Protein AF-A0A7S0M331-F1 (afdb_monomer_lite)

Structure (mmCIF, N/CA/C/O backbone):
data_AF-A0A7S0M331-F1
#
_entry.id   AF-A0A7S0M331-F1
#
loop_
_atom_site.group_PDB
_atom_site.id
_atom_site.type_symbol
_atom_site.label_atom_id
_atom_site.label_alt_id
_atom_site.label_comp_id
_atom_site.label_asym_id
_atom_site.label_entity_id
_atom_site.label_seq_id
_atom_site.pdbx_PDB_ins_code
_atom_site.Cartn_x
_atom_site.Cartn_y
_atom_site.Cartn_z
_atom_site.occupancy
_atom_site.B_iso_or_equiv
_atom_site.auth_seq_id
_atom_site.auth_comp_id
_atom_site.auth_asym_id
_atom_site.auth_atom_id
_atom_site.pdbx_PDB_model_num
ATOM 1 N N . CYS A 1 1 ? 4.745 -6.647 15.895 1.00 75.31 1 CYS A N 1
ATOM 2 C CA . CYS A 1 1 ? 4.670 -7.828 14.996 1.00 75.31 1 CYS A CA 1
ATOM 3 C C . CYS A 1 1 ? 3.829 -7.442 13.778 1.00 75.31 1 CYS A C 1
ATOM 5 O O . CYS A 1 1 ? 2.786 -6.830 13.980 1.00 75.31 1 CYS A O 1
ATOM 7 N N . ARG A 1 2 ? 4.286 -7.717 12.546 1.00 90.75 2 ARG A N 1
ATOM 8 C CA . ARG A 1 2 ? 3.569 -7.384 11.297 1.00 90.75 2 ARG A CA 1
ATOM 9 C C . ARG A 1 2 ? 3.111 -8.673 10.620 1.00 90.75 2 ARG A C 1
ATOM 11 O O . ARG A 1 2 ? 3.909 -9.596 10.487 1.00 90.75 2 ARG A O 1
ATOM 18 N N . ARG A 1 3 ? 1.851 -8.723 10.192 1.00 95.62 3 ARG A N 1
ATOM 19 C CA . ARG A 1 3 ? 1.285 -9.812 9.382 1.00 95.62 3 ARG A CA 1
ATOM 20 C C . ARG A 1 3 ? 0.752 -9.251 8.070 1.00 95.62 3 ARG A C 1
ATOM 22 O O . ARG A 1 3 ? 0.272 -8.119 8.041 1.00 95.62 3 ARG A O 1
ATOM 29 N N . MET A 1 4 ? 0.865 -10.042 7.012 1.00 95.19 4 MET A N 1
ATOM 30 C CA . MET A 1 4 ? 0.402 -9.704 5.670 1.00 95.19 4 MET A CA 1
ATOM 31 C C . MET A 1 4 ? -0.492 -10.834 5.173 1.00 95.19 4 MET A C 1
ATOM 33 O O . MET A 1 4 ? -0.132 -12.001 5.322 1.00 95.19 4 MET A O 1
ATOM 37 N N . TYR A 1 5 ? -1.629 -10.484 4.586 1.00 95.19 5 TYR A N 1
ATOM 38 C CA . TYR A 1 5 ? -2.554 -11.428 3.971 1.00 95.19 5 TYR A CA 1
ATOM 39 C C . TYR A 1 5 ? -2.859 -10.962 2.554 1.00 95.19 5 TYR A C 1
ATOM 41 O O . TYR A 1 5 ? -2.984 -9.761 2.324 1.00 95.19 5 TYR A O 1
ATOM 49 N N . VAL A 1 6 ? -2.997 -11.903 1.627 1.00 94.81 6 VAL A N 1
ATOM 50 C CA . VAL A 1 6 ? -3.555 -11.649 0.297 1.00 94.81 6 VAL A CA 1
ATOM 51 C C . VAL A 1 6 ? -4.936 -12.282 0.285 1.00 94.81 6 VAL A C 1
ATOM 53 O O . VAL A 1 6 ? -5.066 -13.450 0.647 1.00 94.81 6 VAL A O 1
ATOM 56 N N . LEU A 1 7 ? -5.955 -11.495 -0.044 1.00 93.56 7 LEU A N 1
ATOM 57 C CA . LEU A 1 7 ? -7.352 -11.924 -0.052 1.00 93.56 7 LEU A CA 1
ATOM 58 C C . LEU A 1 7 ? -7.973 -11.626 -1.413 1.00 93.56 7 LEU A C 1
ATOM 60 O O . LEU A 1 7 ? -7.653 -10.606 -2.024 1.00 93.56 7 LEU A O 1
ATOM 64 N N . ASP A 1 8 ? -8.901 -12.471 -1.846 1.00 92.88 8 ASP A N 1
ATOM 65 C CA . ASP A 1 8 ? -9.736 -12.177 -3.007 1.00 92.88 8 ASP A CA 1
ATOM 66 C C . ASP A 1 8 ? -10.706 -11.037 -2.680 1.00 92.88 8 ASP A C 1
ATOM 68 O O . ASP A 1 8 ? -11.304 -10.990 -1.596 1.00 92.88 8 ASP A O 1
ATOM 72 N N . ARG A 1 9 ? -10.872 -10.099 -3.615 1.00 87.19 9 ARG A N 1
ATOM 73 C CA . ARG A 1 9 ? -11.888 -9.054 -3.487 1.00 87.19 9 ARG A CA 1
ATOM 74 C C . ARG A 1 9 ? -13.275 -9.659 -3.683 1.00 87.19 9 ARG A C 1
ATOM 76 O O . ARG A 1 9 ? -13.498 -10.482 -4.567 1.00 87.19 9 ARG A O 1
ATOM 83 N N . ALA A 1 10 ? -14.237 -9.193 -2.888 1.00 83.88 10 ALA A N 1
ATOM 84 C CA . ALA A 1 10 ? -15.618 -9.673 -2.952 1.00 83.88 10 ALA A CA 1
ATOM 85 C C . ALA A 1 10 ? -16.331 -9.334 -4.278 1.00 83.88 10 ALA A C 1
ATOM 87 O O . ALA A 1 10 ? -17.297 -10.000 -4.636 1.00 83.88 10 ALA A O 1
ATOM 88 N N . ASP A 1 11 ? -15.865 -8.308 -4.994 1.00 84.62 11 ASP A N 1
ATOM 89 C CA . ASP A 1 11 ? -16.370 -7.907 -6.313 1.00 84.62 11 ASP A CA 1
ATOM 90 C C . ASP A 1 11 ? -15.770 -8.719 -7.476 1.00 84.62 11 ASP A C 1
ATOM 92 O O . ASP A 1 11 ? -16.203 -8.561 -8.615 1.00 84.62 11 ASP A O 1
ATOM 96 N N . GLY A 1 12 ? -14.809 -9.610 -7.206 1.00 81.69 12 GLY A N 1
ATOM 97 C CA . GLY A 1 12 ? -14.157 -10.437 -8.221 1.00 81.69 12 GLY A CA 1
ATOM 98 C C . GLY A 1 12 ? -13.131 -9.700 -9.088 1.00 81.69 12 GLY A C 1
ATOM 99 O O . GLY A 1 12 ? -12.588 -10.302 -10.010 1.00 81.69 12 GLY A O 1
ATOM 100 N N . GLU A 1 13 ? -12.811 -8.434 -8.803 1.00 83.69 13 GLU A N 1
ATOM 101 C CA . GLU A 1 13 ? -11.844 -7.637 -9.574 1.00 83.69 13 GLU A CA 1
ATOM 102 C C . GLU A 1 13 ? -10.385 -7.848 -9.116 1.00 83.69 13 GLU A C 1
ATOM 104 O O . GLU A 1 13 ? -9.594 -6.904 -9.027 1.00 83.69 13 GLU A O 1
ATOM 109 N N . GLY A 1 14 ? -10.024 -9.089 -8.783 1.00 86.81 14 GLY A N 1
ATOM 110 C CA . GLY A 1 14 ? -8.672 -9.478 -8.375 1.00 86.81 14 GLY A CA 1
ATOM 111 C C . GLY A 1 14 ? -8.465 -9.532 -6.862 1.00 86.81 14 GLY A C 1
ATOM 112 O O . GLY A 1 14 ? -9.385 -9.824 -6.092 1.00 86.81 14 GLY A O 1
ATOM 113 N N . THR A 1 15 ? -7.230 -9.282 -6.431 1.00 93.62 15 THR A N 1
ATOM 114 C CA . THR A 1 15 ? -6.799 -9.473 -5.040 1.00 93.62 15 THR A CA 1
ATOM 115 C C . THR A 1 15 ? -6.522 -8.156 -4.309 1.00 93.62 15 THR A C 1
ATOM 117 O O . THR A 1 15 ? -6.292 -7.103 -4.906 1.00 93.62 15 THR A O 1
ATOM 120 N N . LEU A 1 16 ? -6.545 -8.203 -2.978 1.00 94.12 16 LEU A N 1
ATOM 121 C CA . LEU A 1 16 ? -6.134 -7.114 -2.094 1.00 94.12 16 LEU A CA 1
ATOM 122 C C . LEU A 1 16 ? -5.108 -7.605 -1.076 1.00 94.12 16 LEU A C 1
ATOM 124 O O . LEU A 1 16 ? -5.052 -8.790 -0.740 1.00 94.12 16 LEU A O 1
ATOM 128 N N . VAL A 1 17 ? -4.318 -6.677 -0.547 1.00 95.56 17 VAL A N 1
ATOM 129 C CA . VAL A 1 17 ? -3.359 -6.951 0.523 1.00 95.56 17 VAL A CA 1
ATOM 130 C C . VAL A 1 17 ? -3.890 -6.385 1.834 1.00 95.56 17 VAL A C 1
ATOM 132 O O . VAL A 1 17 ? -4.152 -5.190 1.935 1.00 95.56 17 VAL A O 1
ATOM 135 N N . VAL A 1 18 ? -3.998 -7.215 2.871 1.00 96.81 18 VAL A N 1
ATOM 136 C CA . VAL A 1 18 ? -4.268 -6.761 4.242 1.00 96.81 18 VAL A CA 1
ATOM 137 C C . VAL A 1 18 ? -2.970 -6.731 5.032 1.00 96.81 18 VAL A C 1
ATOM 139 O O . VAL A 1 18 ? -2.352 -7.768 5.281 1.00 96.81 18 VAL A O 1
ATOM 142 N N . LYS A 1 19 ? -2.572 -5.541 5.476 1.00 96.88 19 LYS A N 1
ATOM 143 C CA . LYS A 1 19 ? -1.456 -5.337 6.401 1.00 96.88 19 LYS A CA 1
ATOM 144 C C . LYS A 1 19 ? -2.002 -5.172 7.809 1.00 96.88 19 LYS A C 1
ATOM 146 O O . LYS A 1 19 ? -2.773 -4.256 8.055 1.00 96.88 19 LYS A O 1
ATOM 151 N N . GLN A 1 20 ? -1.575 -6.029 8.733 1.00 97.56 20 GLN A N 1
ATOM 152 C CA . GLN A 1 20 ? -1.947 -5.971 10.148 1.00 97.56 20 GLN A CA 1
ATOM 153 C C . GLN A 1 20 ? -0.716 -5.688 11.016 1.00 97.56 20 GLN A C 1
ATOM 155 O O . GLN A 1 20 ? 0.315 -6.359 10.890 1.00 97.56 20 GLN A O 1
ATOM 160 N N . THR A 1 21 ? -0.832 -4.735 11.939 1.00 97.38 21 THR A N 1
ATOM 161 C CA . THR A 1 21 ? 0.201 -4.394 12.926 1.00 97.38 21 THR A CA 1
ATOM 162 C C . THR A 1 21 ? -0.352 -4.467 14.350 1.00 97.38 21 THR A C 1
ATOM 164 O O . THR A 1 21 ? -1.554 -4.378 14.576 1.00 97.38 21 THR A O 1
ATOM 167 N N . THR A 1 22 ? 0.526 -4.669 15.336 1.00 96.75 22 THR A N 1
ATOM 168 C CA . THR A 1 22 ? 0.173 -4.722 16.774 1.00 96.75 22 THR A CA 1
ATOM 169 C C . THR A 1 22 ? -0.001 -3.340 17.419 1.00 96.75 22 THR A C 1
ATOM 171 O O . THR A 1 22 ? -0.112 -3.231 18.632 1.00 96.75 22 THR A O 1
ATOM 174 N N . ASP A 1 23 ? 0.045 -2.283 16.619 1.00 94.50 23 ASP A N 1
ATOM 175 C CA . ASP A 1 23 ? -0.073 -0.879 17.007 1.00 94.50 23 ASP A CA 1
ATOM 176 C C . ASP A 1 23 ? -1.065 -0.178 16.063 1.00 94.50 23 ASP A C 1
ATOM 178 O O . ASP A 1 23 ? -1.777 -0.842 15.310 1.00 94.50 23 ASP A O 1
ATOM 182 N N . LEU A 1 24 ? -1.109 1.156 16.079 1.00 94.31 2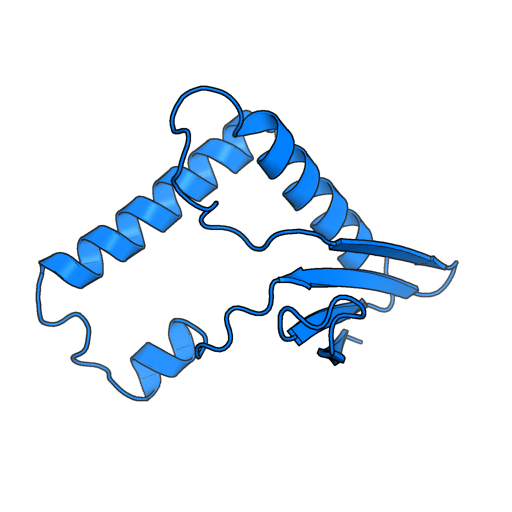4 LEU A N 1
ATOM 183 C CA . LEU A 1 24 ? -1.937 1.967 15.173 1.00 94.31 24 LEU A CA 1
ATOM 184 C C . LEU A 1 24 ? -1.295 2.200 13.791 1.00 94.31 24 LEU A C 1
ATOM 186 O O . LEU A 1 24 ? -1.787 3.007 13.011 1.00 94.31 24 LEU A O 1
ATOM 190 N N . GLY A 1 25 ? -0.177 1.541 13.477 1.00 94.12 25 GLY A N 1
ATOM 191 C CA . GLY A 1 25 ? 0.588 1.794 12.258 1.00 94.12 25 GLY A CA 1
ATOM 192 C C . GLY A 1 25 ? -0.214 1.586 10.974 1.00 94.12 25 GLY A C 1
ATOM 193 O O . GLY A 1 25 ? -0.156 2.435 10.089 1.00 94.12 25 GLY A O 1
ATOM 194 N N . ALA A 1 26 ? -0.994 0.504 10.877 1.00 96.25 26 ALA A N 1
ATOM 195 C CA . ALA A 1 26 ? -1.800 0.232 9.686 1.00 96.25 26 ALA A CA 1
ATOM 196 C C . ALA A 1 26 ? -2.966 1.226 9.526 1.00 96.25 26 ALA A C 1
ATOM 198 O O . ALA A 1 26 ? -3.308 1.6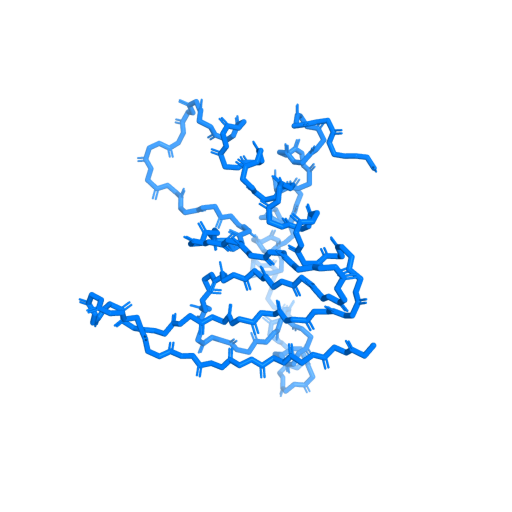06 8.409 1.00 96.25 26 ALA A O 1
ATOM 199 N N . GLU A 1 27 ? -3.555 1.686 10.631 1.00 95.50 27 GLU A N 1
ATOM 200 C CA . GLU A 1 27 ? -4.608 2.709 10.605 1.00 95.50 27 GLU A CA 1
ATOM 201 C C . GLU A 1 27 ? -4.071 4.079 10.180 1.00 95.50 27 GLU A C 1
ATOM 203 O O . GLU A 1 27 ? -4.645 4.702 9.287 1.00 95.50 27 GLU A O 1
ATOM 208 N N . ARG A 1 28 ? -2.920 4.498 10.716 1.00 93.81 28 ARG A N 1
ATOM 209 C CA . ARG A 1 28 ? -2.238 5.734 10.298 1.00 93.81 28 ARG A CA 1
ATOM 210 C C . ARG A 1 28 ? -1.849 5.716 8.824 1.00 93.81 28 ARG A C 1
ATOM 212 O O . ARG A 1 28 ? -2.024 6.711 8.134 1.00 93.81 28 ARG A O 1
ATOM 219 N N . GLU A 1 29 ? -1.344 4.589 8.332 1.00 94.25 29 GLU A N 1
ATOM 220 C CA . GLU A 1 29 ? -1.013 4.413 6.914 1.00 94.25 29 GLU A CA 1
ATOM 221 C C . GLU A 1 29 ? -2.254 4.529 6.027 1.00 94.25 29 GLU A C 1
ATOM 223 O O . GLU A 1 29 ? -2.230 5.242 5.027 1.00 94.25 29 GLU A O 1
ATOM 228 N N . ALA A 1 30 ? -3.362 3.892 6.416 1.00 95.06 30 ALA A N 1
ATOM 229 C CA . ALA A 1 30 ? -4.624 4.035 5.701 1.00 95.06 30 ALA A CA 1
ATOM 230 C C . ALA A 1 30 ? -5.138 5.479 5.707 1.00 95.06 30 ALA A C 1
ATOM 232 O O . ALA A 1 30 ? -5.661 5.934 4.693 1.00 95.06 30 ALA A O 1
ATOM 233 N N . PHE A 1 31 ? -5.000 6.189 6.828 1.00 92.50 31 PHE A N 1
ATOM 234 C CA . PHE A 1 31 ? -5.358 7.600 6.932 1.00 92.50 31 PHE A CA 1
ATOM 235 C C . PHE A 1 31 ? -4.534 8.449 5.955 1.00 92.50 31 PHE A C 1
ATOM 237 O O . PHE A 1 31 ? -5.106 9.100 5.087 1.00 92.50 31 PHE A O 1
ATOM 244 N N . VAL A 1 32 ? -3.202 8.353 6.016 1.00 90.88 32 VAL A N 1
ATOM 245 C CA . VAL A 1 32 ? -2.273 9.090 5.140 1.00 90.88 32 VAL A CA 1
ATOM 246 C C . VAL A 1 32 ? -2.569 8.853 3.659 1.00 90.88 32 VAL A C 1
ATOM 248 O O . VAL A 1 32 ? -2.666 9.800 2.880 1.00 90.88 32 VAL A O 1
ATOM 251 N N . LEU A 1 33 ? -2.744 7.592 3.261 1.00 91.19 33 LEU A N 1
ATOM 252 C CA . LEU A 1 33 ? -3.017 7.245 1.868 1.00 91.19 33 LEU A CA 1
ATOM 253 C C . LEU A 1 33 ? -4.383 7.770 1.405 1.00 91.19 33 LEU A C 1
ATOM 255 O O . LEU A 1 33 ? -4.503 8.221 0.269 1.00 91.19 33 LEU A O 1
ATOM 259 N N . ARG A 1 34 ? -5.408 7.774 2.267 1.00 88.94 34 ARG A N 1
ATOM 260 C CA . ARG A 1 34 ? -6.711 8.371 1.931 1.00 88.94 34 ARG A CA 1
ATOM 261 C C . ARG A 1 34 ? -6.625 9.880 1.757 1.00 88.94 34 ARG A C 1
ATOM 263 O O . ARG A 1 34 ? -7.192 10.381 0.789 1.00 88.94 34 ARG A O 1
ATOM 270 N N . GLU A 1 35 ? -5.911 10.579 2.634 1.00 86.06 35 GLU A N 1
ATOM 271 C CA . GLU A 1 35 ? -5.701 12.025 2.496 1.00 86.06 35 GLU A CA 1
ATOM 272 C C . GLU A 1 35 ? -4.981 12.343 1.180 1.00 86.06 35 GLU A C 1
ATOM 274 O O . GLU A 1 35 ? -5.413 13.221 0.436 1.00 86.06 35 GLU A O 1
ATOM 279 N N . ALA A 1 36 ? -3.972 11.551 0.807 1.00 83.94 36 ALA A N 1
ATOM 280 C CA . ALA A 1 36 ? -3.307 11.679 -0.489 1.00 83.94 36 ALA A CA 1
ATOM 281 C C . ALA A 1 36 ? -4.259 11.443 -1.677 1.00 83.94 36 ALA A C 1
ATOM 283 O O . ALA A 1 36 ? -4.225 12.194 -2.652 1.00 83.94 36 ALA A O 1
ATOM 284 N N . MET A 1 37 ? -5.163 10.455 -1.589 1.00 83.00 37 MET A N 1
ATOM 285 C CA . MET A 1 37 ? -6.214 10.241 -2.600 1.00 83.00 37 MET A CA 1
ATOM 286 C C . MET A 1 37 ? -7.160 11.444 -2.727 1.00 83.00 37 MET A C 1
ATOM 288 O O . MET A 1 37 ? -7.688 11.689 -3.811 1.00 83.00 37 MET A O 1
ATOM 292 N N . HIS A 1 38 ? -7.419 12.162 -1.631 1.00 80.38 38 HIS A N 1
ATOM 293 C CA . HIS A 1 38 ? -8.313 13.323 -1.618 1.00 80.38 38 HIS A CA 1
ATOM 294 C C . HIS A 1 38 ? -7.605 14.575 -2.146 1.00 80.38 38 HIS A C 1
ATOM 296 O O . HIS A 1 38 ? -8.189 15.306 -2.942 1.00 80.38 38 HIS A O 1
ATOM 302 N N . ALA A 1 39 ? -6.342 14.781 -1.767 1.00 76.06 39 ALA A N 1
ATOM 303 C CA . ALA A 1 39 ? -5.508 15.884 -2.238 1.00 76.06 39 ALA A CA 1
ATOM 304 C C . ALA A 1 39 ? -5.172 15.777 -3.737 1.00 76.06 39 ALA A C 1
ATOM 306 O O . ALA A 1 39 ? -5.095 16.790 -4.423 1.00 76.06 39 ALA A O 1
ATOM 307 N N . GLY A 1 40 ? -5.025 14.556 -4.265 1.00 69.31 40 GLY A N 1
ATOM 308 C CA . GLY A 1 40 ? -4.705 14.296 -5.674 1.00 69.31 40 GLY A CA 1
ATOM 309 C C . GLY A 1 40 ? -5.849 14.525 -6.670 1.00 69.31 40 GLY A C 1
ATOM 310 O O . GLY A 1 40 ? -5.686 14.244 -7.855 1.00 69.31 40 GLY A O 1
ATOM 311 N N . ARG A 1 41 ? -7.014 15.020 -6.234 1.00 55.78 41 ARG A N 1
ATOM 312 C CA . ARG A 1 41 ? -8.120 15.367 -7.136 1.00 55.78 41 ARG A CA 1
ATOM 313 C C . ARG A 1 41 ? -8.004 16.818 -7.597 1.00 55.78 41 ARG A C 1
ATOM 315 O O . ARG A 1 41 ? -8.623 17.693 -7.000 1.00 55.78 41 ARG A O 1
ATOM 322 N N . SER A 1 42 ? -7.284 17.055 -8.694 1.00 47.88 42 SER A N 1
ATOM 323 C CA . SER A 1 42 ? -7.612 18.213 -9.536 1.00 47.88 42 SER A CA 1
ATOM 324 C C . SER A 1 42 ? -7.456 17.971 -11.038 1.00 47.88 42 SER A C 1
ATOM 326 O O . SER A 1 42 ? -8.447 18.172 -11.726 1.00 47.88 42 SER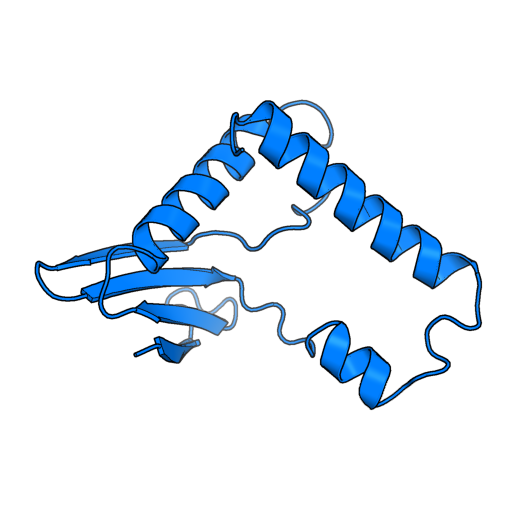 A O 1
ATOM 328 N N . ASP A 1 43 ? -6.328 17.493 -11.584 1.00 48.72 43 ASP A N 1
ATOM 329 C CA . ASP A 1 43 ? -6.072 17.835 -13.006 1.00 48.72 43 ASP A CA 1
ATOM 330 C C . ASP A 1 43 ? -5.848 16.678 -14.009 1.00 48.72 43 ASP A C 1
ATOM 332 O O . ASP A 1 43 ? -6.019 16.905 -15.204 1.00 48.72 43 ASP A O 1
ATOM 336 N N . ASP A 1 44 ? -5.604 15.430 -13.584 1.00 52.47 44 ASP A N 1
ATOM 337 C CA . ASP A 1 44 ? -5.338 14.310 -14.513 1.00 52.47 44 ASP A CA 1
ATOM 338 C C . ASP A 1 44 ? -6.409 13.212 -14.440 1.00 52.47 44 ASP A C 1
ATOM 340 O O . ASP A 1 44 ? -6.248 12.161 -13.813 1.00 52.47 44 ASP A O 1
ATOM 344 N N . ALA A 1 45 ? -7.545 13.450 -15.100 1.00 49.69 45 ALA A N 1
ATOM 345 C CA . ALA A 1 45 ? -8.623 12.474 -15.240 1.00 49.69 45 ALA A CA 1
ATOM 346 C C . ALA A 1 45 ? -8.175 11.266 -16.092 1.00 49.69 45 ALA A C 1
ATOM 348 O O . ALA A 1 45 ? -8.430 11.206 -17.291 1.00 49.69 45 ALA A O 1
ATOM 349 N N . GLY A 1 46 ? -7.501 10.293 -15.474 1.00 60.25 46 GLY A N 1
ATOM 350 C CA . GLY A 1 46 ? -7.170 9.011 -16.106 1.00 60.25 46 GLY A CA 1
ATOM 351 C C . GLY A 1 46 ? -5.867 8.356 -15.653 1.00 60.25 46 GLY A C 1
ATOM 352 O O . GLY A 1 46 ? -5.672 7.178 -15.946 1.00 60.25 46 GLY A O 1
ATOM 353 N N . VAL A 1 47 ? -4.992 9.065 -14.933 1.00 66.06 47 VAL A N 1
ATOM 354 C CA . VAL A 1 47 ? -3.738 8.482 -14.432 1.00 66.06 47 VAL A CA 1
ATOM 355 C C . VAL A 1 47 ? -3.986 7.858 -13.052 1.00 66.06 47 VAL A C 1
ATOM 357 O O . VAL A 1 47 ? -4.425 8.560 -12.138 1.00 66.06 47 VAL A O 1
ATOM 360 N N . PRO A 1 48 ? -3.746 6.545 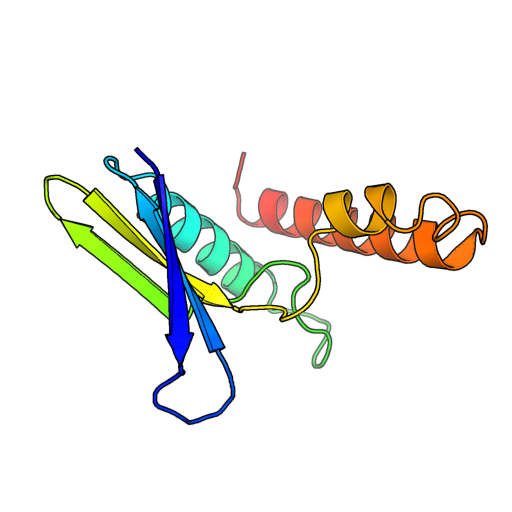-12.863 1.00 66.19 48 PRO A N 1
ATOM 361 C CA . PRO A 1 48 ? -3.854 5.919 -11.550 1.00 66.19 48 PRO A CA 1
ATOM 362 C C . PRO A 1 48 ? -2.849 6.541 -10.573 1.00 66.19 48 PRO A C 1
ATOM 364 O O . PRO A 1 48 ? -1.733 6.868 -10.985 1.00 66.19 48 PRO A O 1
ATOM 367 N N . PRO A 1 49 ? -3.186 6.660 -9.277 1.00 76.25 49 PRO A N 1
ATOM 368 C CA . PRO A 1 49 ? -2.223 7.125 -8.296 1.00 76.25 49 PRO A CA 1
ATOM 369 C C . PRO A 1 49 ? -1.027 6.172 -8.233 1.00 76.25 49 PRO A C 1
ATOM 371 O O . PRO A 1 49 ? -1.153 4.949 -8.296 1.00 76.25 49 PRO A O 1
ATOM 374 N N . SER A 1 50 ? 0.150 6.752 -8.056 1.00 83.00 50 SER A N 1
ATOM 375 C CA . SER A 1 50 ? 1.432 6.063 -7.880 1.00 83.00 50 SER A CA 1
ATOM 376 C C . SER A 1 50 ? 1.644 5.522 -6.455 1.00 83.00 50 SER A C 1
ATOM 378 O O . SER A 1 50 ? 2.733 5.073 -6.104 1.00 83.00 50 SER A O 1
ATOM 380 N N . PHE A 1 51 ? 0.590 5.532 -5.641 1.00 86.88 51 PHE A N 1
ATOM 381 C CA . PHE A 1 51 ? 0.500 4.928 -4.316 1.00 86.88 51 PHE A CA 1
ATOM 382 C C . PHE A 1 51 ? -0.726 4.001 -4.257 1.00 86.88 51 PHE A C 1
ATOM 384 O O . PHE A 1 51 ? -1.691 4.217 -4.998 1.00 86.88 51 PHE A O 1
ATOM 391 N N . PRO A 1 52 ? -0.720 2.969 -3.392 1.00 90.31 52 PRO A N 1
ATOM 392 C CA . PRO A 1 52 ? -1.789 1.980 -3.374 1.00 90.31 52 PRO A CA 1
ATOM 393 C C . PRO A 1 52 ? -3.112 2.592 -2.923 1.00 90.31 52 PRO A C 1
ATOM 395 O O . PRO A 1 52 ? -3.172 3.340 -1.943 1.00 90.31 52 PRO A O 1
ATOM 398 N N . LEU A 1 53 ? -4.193 2.206 -3.601 1.00 90.31 53 LEU A N 1
ATOM 399 C CA . LEU A 1 53 ? -5.546 2.527 -3.154 1.00 90.31 53 LEU A CA 1
ATOM 400 C C . LEU A 1 53 ? -5.834 1.878 -1.796 1.00 90.31 53 LEU A C 1
ATOM 402 O O . LEU A 1 53 ? -5.411 0.752 -1.525 1.00 90.31 53 LEU A O 1
ATOM 406 N N . VAL A 1 54 ? -6.610 2.573 -0.962 1.00 93.00 54 VAL A N 1
ATOM 407 C CA . VAL A 1 54 ? -7.084 2.058 0.328 1.00 93.00 54 VAL A CA 1
ATOM 408 C C . VAL A 1 54 ? -8.536 1.622 0.199 1.00 93.00 54 VAL A C 1
ATOM 410 O O . VAL A 1 54 ? -9.418 2.450 -0.018 1.00 93.00 54 VAL A O 1
ATOM 413 N N . PHE A 1 55 ? -8.804 0.338 0.423 1.00 92.44 55 PHE A N 1
ATOM 414 C CA . PHE A 1 55 ? -10.166 -0.205 0.418 1.00 92.44 55 PHE A CA 1
ATOM 415 C C . PHE A 1 55 ? -10.834 -0.135 1.792 1.00 92.44 55 PHE A C 1
ATOM 417 O O . PHE A 1 55 ? -12.055 -0.064 1.899 1.00 92.44 55 PHE A O 1
ATOM 424 N N . GLY A 1 56 ? -10.047 -0.147 2.868 1.00 93.50 56 GLY A N 1
ATOM 425 C CA . GLY A 1 56 ? -10.587 -0.184 4.220 1.00 93.50 56 GLY A CA 1
ATOM 426 C C . GLY A 1 56 ? -9.509 -0.152 5.290 1.00 93.50 56 GLY A C 1
ATOM 427 O O . GLY A 1 56 ? -8.334 -0.393 5.023 1.00 93.50 56 GLY A O 1
ATOM 428 N N . ALA A 1 57 ? -9.919 0.169 6.510 1.00 96.31 57 ALA A N 1
ATOM 429 C CA . ALA A 1 57 ? -9.074 0.086 7.691 1.00 96.31 57 ALA A CA 1
ATOM 430 C C . ALA A 1 57 ? -9.923 -0.343 8.883 1.00 96.31 57 ALA A C 1
ATOM 432 O O . ALA A 1 57 ? -11.112 -0.025 8.950 1.00 96.31 57 ALA A O 1
ATOM 433 N N . HIS A 1 58 ? -9.312 -1.072 9.806 1.00 96.50 58 HIS A N 1
ATOM 434 C CA . HIS A 1 58 ? -9.946 -1.528 11.028 1.00 96.50 58 HIS A CA 1
ATOM 435 C C . HIS A 1 58 ? -8.963 -1.441 12.186 1.00 96.50 58 HIS A C 1
ATOM 437 O O . HIS A 1 58 ? -7.790 -1.783 12.041 1.00 96.50 58 HIS A O 1
ATOM 443 N N . THR A 1 59 ? -9.463 -1.041 13.349 1.00 97.31 59 THR A N 1
ATOM 444 C CA . THR A 1 59 ? -8.651 -0.882 14.551 1.00 97.31 59 THR A CA 1
ATOM 445 C C . THR A 1 59 ? -9.359 -1.502 15.733 1.00 97.31 59 THR A C 1
ATOM 447 O O . THR A 1 59 ? -10.564 -1.347 15.920 1.00 97.31 59 THR A O 1
ATOM 450 N N . THR A 1 60 ? -8.575 -2.183 16.555 1.00 95.69 60 THR A N 1
ATOM 451 C CA . THR A 1 60 ? -8.965 -2.707 17.859 1.00 95.69 60 THR A CA 1
ATOM 452 C C . THR A 1 60 ? -8.016 -2.146 18.922 1.00 95.69 60 THR A C 1
ATOM 454 O O . THR A 1 60 ? -6.980 -1.572 18.576 1.00 95.69 60 THR A O 1
ATOM 457 N N . PRO A 1 61 ? -8.284 -2.360 20.221 1.00 94.75 61 PRO A N 1
ATOM 458 C CA . PRO A 1 61 ? -7.364 -1.947 21.282 1.00 94.75 61 PRO A CA 1
ATOM 459 C C . PRO A 1 61 ? -5.956 -2.568 21.211 1.00 94.75 61 PRO A C 1
ATOM 461 O O . PRO A 1 61 ? -5.054 -2.100 21.900 1.00 94.75 61 PRO A O 1
ATOM 464 N N . HIS A 1 62 ? -5.757 -3.634 20.427 1.00 94.38 62 HIS A N 1
ATOM 465 C CA . HIS A 1 62 ? -4.515 -4.420 20.425 1.00 94.38 62 HIS A CA 1
ATOM 466 C C . HIS A 1 62 ? -3.827 -4.515 19.062 1.00 94.38 62 HIS A C 1
ATOM 468 O O . HIS A 1 62 ? -2.701 -5.004 18.974 1.00 94.38 62 HIS A O 1
ATOM 474 N N . TRP A 1 63 ? -4.507 -4.122 17.989 1.00 96.44 63 TRP A N 1
ATOM 475 C CA . TRP A 1 63 ? -3.979 -4.194 16.632 1.00 96.44 63 TRP A CA 1
ATOM 476 C C . TRP A 1 63 ? -4.770 -3.289 15.693 1.00 96.44 63 TRP A C 1
ATOM 478 O O . TRP A 1 63 ? -5.955 -3.036 15.917 1.00 96.44 63 TRP A O 1
ATOM 488 N N . SER A 1 64 ? -4.130 -2.877 14.605 1.00 97.94 64 SER A N 1
ATOM 489 C CA . SER A 1 64 ? -4.783 -2.240 13.462 1.00 97.94 64 SER A CA 1
ATOM 490 C C . SER A 1 64 ? -4.496 -3.011 12.178 1.00 97.94 64 SER A C 1
ATOM 492 O O . SER A 1 64 ? -3.529 -3.775 12.091 1.00 97.94 64 SER A O 1
ATOM 494 N N . ALA A 1 65 ? -5.371 -2.857 11.190 1.00 97.81 65 ALA A N 1
ATOM 495 C CA . ALA A 1 65 ? -5.197 -3.410 9.861 1.00 97.81 65 ALA A CA 1
ATOM 496 C C . ALA A 1 65 ? -5.693 -2.444 8.782 1.00 97.81 65 ALA A C 1
ATOM 498 O O . ALA A 1 65 ? -6.680 -1.736 8.982 1.00 97.81 65 ALA A O 1
ATOM 499 N N . CYS A 1 66 ? -5.046 -2.463 7.621 1.00 97.62 66 CYS A N 1
ATOM 500 C CA . CYS A 1 66 ? -5.482 -1.753 6.425 1.00 97.62 66 CYS A CA 1
ATOM 501 C C . CYS A 1 66 ? -5.509 -2.690 5.218 1.00 97.62 66 CYS A C 1
ATOM 503 O O . CYS A 1 66 ? -4.642 -3.552 5.068 1.00 97.62 66 CYS A O 1
ATOM 505 N N . ALA A 1 67 ? -6.538 -2.531 4.387 1.00 96.44 67 ALA A N 1
ATOM 506 C CA . ALA A 1 67 ? -6.707 -3.231 3.123 1.00 96.44 67 ALA A CA 1
ATOM 507 C C . ALA A 1 67 ? -6.283 -2.299 1.984 1.00 96.44 67 ALA A C 1
ATOM 509 O O . ALA A 1 67 ? -6.836 -1.205 1.836 1.00 96.44 67 ALA A O 1
ATOM 510 N N . LEU A 1 68 ? -5.300 -2.740 1.208 1.00 94.94 68 LEU A N 1
ATOM 511 C CA . LEU A 1 68 ? -4.608 -1.977 0.178 1.00 94.94 68 LEU A CA 1
ATOM 512 C C . LEU A 1 68 ? -4.718 -2.681 -1.178 1.00 94.94 68 LEU A C 1
ATOM 514 O O . LEU A 1 68 ? -4.862 -3.906 -1.242 1.00 94.94 68 LEU A O 1
ATOM 518 N N . GLN A 1 69 ? -4.601 -1.908 -2.254 1.00 92.62 69 GLN A N 1
ATOM 519 C CA . GLN A 1 69 ? -4.419 -2.428 -3.607 1.00 92.62 69 GLN A CA 1
ATOM 520 C C . GLN A 1 69 ? -3.265 -3.433 -3.657 1.00 92.62 69 GLN A C 1
ATOM 522 O O . GLN A 1 69 ? -2.167 -3.153 -3.172 1.00 92.62 69 GLN A O 1
ATOM 527 N N . ASN A 1 70 ? -3.515 -4.589 -4.273 1.00 92.12 70 ASN A N 1
ATOM 528 C CA . ASN A 1 70 ? -2.449 -5.472 -4.713 1.00 92.12 70 ASN A CA 1
ATOM 529 C C . ASN A 1 70 ? -2.055 -5.099 -6.148 1.00 92.12 70 ASN A C 1
ATOM 531 O O . ASN A 1 70 ? -2.919 -5.044 -7.018 1.00 92.12 70 ASN A O 1
ATOM 535 N N . TYR A 1 71 ? -0.772 -4.836 -6.397 1.00 87.50 71 TYR A N 1
ATOM 536 C CA . TYR A 1 71 ? -0.277 -4.542 -7.748 1.00 87.50 71 TYR A CA 1
ATOM 537 C C . TYR A 1 71 ? 0.026 -5.803 -8.567 1.00 87.50 71 TYR A C 1
ATOM 539 O O . TYR A 1 71 ? 0.308 -5.684 -9.753 1.00 87.50 71 TYR A O 1
ATOM 547 N N . GLU A 1 72 ? 0.013 -6.988 -7.942 1.00 84.50 72 GLU A N 1
ATOM 548 C CA . GLU A 1 72 ? 0.314 -8.291 -8.572 1.00 84.50 72 GLU A CA 1
ATOM 549 C C . GLU A 1 72 ? 1.688 -8.365 -9.279 1.00 84.50 72 GLU A C 1
ATOM 551 O O . GLU A 1 72 ? 2.008 -9.343 -9.949 1.00 84.50 72 GLU A O 1
ATOM 556 N N . ALA A 1 73 ? 2.535 -7.359 -9.054 1.00 85.56 73 ALA A N 1
ATOM 557 C CA . ALA A 1 73 ? 3.906 -7.247 -9.522 1.00 85.56 73 ALA A CA 1
ATOM 558 C C . ALA A 1 73 ? 4.888 -7.374 -8.341 1.00 85.56 73 ALA A C 1
ATOM 560 O O . ALA A 1 73 ? 4.523 -7.059 -7.199 1.00 85.56 73 ALA A O 1
ATOM 561 N N . PRO A 1 74 ? 6.140 -7.807 -8.586 1.00 86.81 74 PRO A N 1
ATOM 562 C CA . PRO A 1 74 ? 7.178 -7.790 -7.563 1.00 86.81 74 PRO A CA 1
ATOM 563 C C . PRO A 1 74 ? 7.421 -6.367 -7.049 1.00 86.81 74 PRO A C 1
ATOM 565 O O . PRO A 1 74 ? 7.139 -5.370 -7.718 1.00 86.81 74 PRO A O 1
ATOM 568 N N . THR A 1 75 ? 7.977 -6.261 -5.842 1.00 89.00 75 THR A N 1
ATOM 569 C CA . THR A 1 75 ? 8.444 -4.962 -5.347 1.00 89.00 75 THR A CA 1
ATOM 570 C C . THR A 1 75 ? 9.560 -4.441 -6.251 1.00 89.00 75 THR A C 1
ATOM 572 O O . THR A 1 75 ? 10.295 -5.225 -6.849 1.00 89.00 75 THR A O 1
ATOM 575 N N . LEU A 1 76 ? 9.737 -3.118 -6.313 1.00 88.56 76 LEU A N 1
ATOM 576 C CA . LEU A 1 76 ? 10.831 -2.517 -7.082 1.00 88.56 76 LEU A CA 1
ATOM 577 C C . LEU A 1 76 ? 12.201 -3.083 -6.665 1.00 88.56 76 LEU A C 1
ATOM 579 O O . LEU A 1 76 ? 13.050 -3.329 -7.512 1.00 88.56 76 LEU A O 1
ATOM 583 N N . THR A 1 77 ? 12.397 -3.340 -5.369 1.00 90.00 77 THR A N 1
ATOM 584 C CA . THR A 1 77 ? 13.617 -3.975 -4.853 1.00 90.00 77 THR A CA 1
ATOM 585 C C . THR A 1 77 ? 13.785 -5.400 -5.373 1.00 90.00 77 THR A C 1
ATOM 587 O O . THR A 1 77 ? 14.853 -5.717 -5.877 1.00 90.00 77 THR A O 1
ATOM 590 N N . ALA A 1 78 ? 12.740 -6.232 -5.314 1.00 91.12 78 ALA A N 1
ATOM 591 C CA . ALA A 1 78 ? 12.808 -7.601 -5.825 1.00 91.12 78 ALA A CA 1
ATOM 592 C C . ALA A 1 78 ? 13.064 -7.623 -7.340 1.00 91.12 78 ALA A C 1
ATOM 594 O O . ALA A 1 78 ? 13.902 -8.382 -7.811 1.00 91.12 78 ALA A O 1
ATOM 595 N N . LEU A 1 79 ? 12.421 -6.724 -8.093 1.00 89.62 79 LEU A N 1
ATOM 596 C CA . LEU A 1 79 ? 12.656 -6.574 -9.528 1.00 89.62 79 LEU A CA 1
ATOM 597 C C . LEU A 1 79 ? 14.121 -6.225 -9.833 1.00 89.62 79 LEU A C 1
ATOM 599 O O . LEU A 1 79 ? 14.703 -6.787 -10.753 1.00 89.62 79 LEU A O 1
ATOM 603 N N . LEU A 1 80 ? 14.720 -5.315 -9.061 1.00 89.12 80 LEU A N 1
ATOM 604 C CA . LEU A 1 80 ? 16.125 -4.924 -9.206 1.00 89.12 80 LEU A CA 1
ATOM 605 C C . LEU A 1 80 ? 17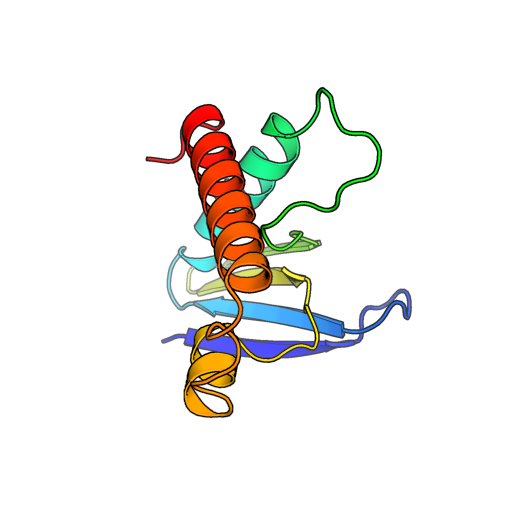.102 -6.039 -8.832 1.00 89.12 80 LEU A C 1
ATOM 607 O O . LEU A 1 80 ? 18.163 -6.157 -9.440 1.00 89.12 80 LEU A O 1
ATOM 611 N N . GLU A 1 81 ? 16.762 -6.843 -7.829 1.00 91.62 81 GLU A N 1
ATOM 612 C CA . GLU A 1 81 ? 17.561 -8.001 -7.427 1.00 91.62 81 GLU A CA 1
ATOM 613 C C . GLU A 1 81 ? 17.519 -9.107 -8.492 1.00 91.62 81 GLU A C 1
ATOM 615 O O . GLU A 1 81 ? 18.551 -9.703 -8.799 1.00 91.62 81 GLU A O 1
ATOM 620 N N . GLU A 1 82 ? 16.349 -9.356 -9.086 1.00 92.31 82 GLU A N 1
ATOM 621 C CA . GLU A 1 82 ? 16.155 -10.360 -10.140 1.00 92.31 82 GLU A CA 1
ATOM 622 C C . GLU A 1 82 ? 16.703 -9.901 -11.501 1.00 92.31 82 GLU A C 1
ATOM 624 O O . GLU A 1 82 ? 17.256 -10.698 -12.264 1.00 92.31 82 GLU A O 1
ATOM 629 N N . HIS A 1 83 ? 16.584 -8.607 -11.802 1.00 89.44 83 HIS A N 1
ATOM 630 C CA . HIS A 1 83 ? 16.935 -8.006 -13.085 1.00 89.44 83 HIS A CA 1
ATOM 631 C C . HIS A 1 83 ? 17.730 -6.703 -12.889 1.00 89.44 83 HIS A C 1
ATOM 633 O O . HIS A 1 83 ? 17.219 -5.616 -13.163 1.00 89.44 83 HIS A O 1
ATOM 639 N N . PRO A 1 84 ? 19.011 -6.769 -12.483 1.00 86.06 84 PRO A N 1
ATOM 640 C CA . PRO A 1 84 ? 19.805 -5.575 -12.173 1.00 86.06 84 PRO A CA 1
ATOM 641 C C . PRO A 1 84 ? 19.998 -4.625 -13.366 1.00 86.06 84 PRO A C 1
AT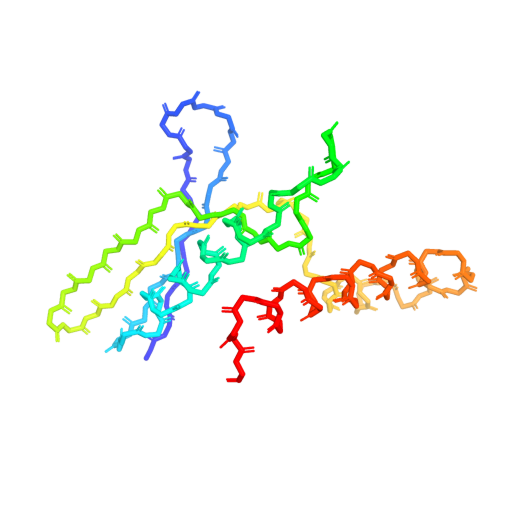OM 643 O O . PRO A 1 84 ? 20.191 -3.431 -13.166 1.00 86.06 84 PRO A O 1
ATOM 646 N N . ALA A 1 85 ? 19.899 -5.141 -14.596 1.00 87.81 85 ALA A N 1
ATOM 647 C CA . ALA A 1 85 ? 20.026 -4.381 -15.842 1.00 87.81 85 ALA A CA 1
ATOM 648 C C . ALA A 1 85 ? 18.715 -3.719 -16.317 1.00 87.81 85 ALA A C 1
ATOM 650 O O . ALA A 1 85 ? 18.691 -3.082 -17.368 1.00 87.81 85 ALA A O 1
ATOM 651 N N . VAL A 1 86 ? 17.601 -3.860 -15.582 1.00 81.88 86 VAL A N 1
ATOM 652 C CA . VAL A 1 86 ? 16.279 -3.335 -15.996 1.00 81.88 86 VAL A CA 1
ATOM 653 C C . VAL A 1 86 ? 16.262 -1.808 -16.183 1.00 81.88 86 VAL A C 1
ATOM 655 O O . VAL A 1 86 ? 15.403 -1.279 -16.882 1.00 81.88 86 VAL A O 1
ATOM 658 N N . PHE A 1 87 ? 17.234 -1.105 -15.596 1.00 78.50 87 PHE A N 1
ATOM 659 C CA . PHE A 1 87 ? 17.425 0.343 -15.719 1.00 78.50 87 PHE A CA 1
ATOM 660 C C . PHE A 1 87 ? 18.711 0.743 -16.452 1.00 78.50 87 PHE A C 1
ATOM 662 O O . PHE A 1 87 ? 19.111 1.904 -16.383 1.00 78.50 87 PHE A O 1
ATOM 669 N N . ASP A 1 88 ? 19.351 -0.181 -17.173 1.00 80.19 88 ASP A N 1
ATOM 670 C CA . ASP A 1 88 ? 20.474 0.168 -18.056 1.00 80.19 88 ASP A CA 1
ATOM 671 C C . ASP A 1 88 ? 19.997 1.030 -19.238 1.00 80.19 88 ASP A C 1
ATOM 673 O O . ASP A 1 88 ? 20.751 1.826 -19.803 1.00 80.19 88 ASP A O 1
ATOM 677 N N . GLU A 1 89 ? 18.711 0.924 -19.579 1.00 73.19 89 GLU A N 1
ATOM 678 C CA . GLU A 1 89 ? 18.027 1.884 -20.429 1.00 73.19 89 GLU A CA 1
ATOM 679 C C . GLU A 1 89 ? 17.629 3.124 -19.613 1.00 73.19 89 GLU A C 1
ATOM 681 O O . GLU A 1 89 ? 17.047 3.041 -18.532 1.00 73.19 89 GLU A O 1
ATOM 686 N N . VAL A 1 90 ? 17.933 4.305 -20.153 1.00 66.19 90 VAL A N 1
ATOM 687 C CA . VAL A 1 90 ? 17.739 5.591 -19.466 1.00 66.19 90 VAL A CA 1
ATOM 688 C C . VAL A 1 90 ? 16.256 5.886 -19.193 1.00 66.19 90 VAL A C 1
ATOM 690 O O . VAL A 1 90 ? 15.914 6.407 -18.132 1.00 66.19 90 VAL A O 1
ATOM 693 N N . ASN A 1 91 ? 15.364 5.528 -20.121 1.00 70.69 91 ASN A N 1
ATOM 694 C CA . ASN A 1 91 ? 13.950 5.909 -20.050 1.00 70.69 91 ASN A CA 1
ATOM 695 C C . ASN A 1 91 ? 13.181 5.238 -18.887 1.00 70.69 91 ASN A C 1
ATOM 697 O O . ASN A 1 91 ? 12.571 5.969 -18.107 1.00 70.69 91 ASN A O 1
ATOM 701 N N . PRO A 1 92 ? 13.241 3.905 -18.675 1.00 74.69 92 PRO A N 1
ATOM 702 C CA . PRO A 1 92 ? 12.482 3.259 -17.596 1.00 74.69 92 PRO A CA 1
ATOM 703 C C . PRO A 1 92 ? 12.869 3.731 -16.185 1.00 74.69 92 PRO A C 1
ATOM 705 O O . PRO A 1 92 ? 12.032 3.748 -15.282 1.00 74.69 92 PRO A O 1
ATOM 708 N N . CYS A 1 93 ? 14.130 4.131 -15.989 1.00 80.38 93 CYS A N 1
ATOM 709 C CA . CYS A 1 93 ? 14.613 4.664 -14.716 1.00 80.38 93 CYS A CA 1
ATOM 710 C C . CYS A 1 93 ? 13.991 6.032 -14.409 1.00 80.38 93 CYS A C 1
ATOM 712 O O . CYS A 1 93 ? 13.473 6.251 -13.311 1.00 80.38 93 CYS A O 1
ATOM 714 N N . PHE A 1 94 ? 13.997 6.940 -15.392 1.00 83.25 94 PHE A N 1
ATOM 715 C CA . PHE A 1 94 ? 13.405 8.266 -15.233 1.00 83.25 94 PHE A CA 1
ATOM 716 C C . PHE A 1 94 ? 11.899 8.197 -14.969 1.00 83.25 94 PHE A C 1
ATOM 718 O O . PHE A 1 94 ? 11.437 8.884 -14.062 1.00 83.25 94 PHE A O 1
ATOM 725 N N . ASP A 1 95 ? 11.167 7.306 -15.642 1.00 84.56 95 ASP A N 1
ATOM 726 C CA . ASP A 1 95 ? 9.724 7.131 -15.425 1.00 84.56 95 ASP A CA 1
ATOM 727 C C . ASP A 1 95 ? 9.391 6.711 -13.981 1.00 84.56 95 ASP A C 1
ATOM 729 O O . ASP A 1 95 ? 8.417 7.180 -13.384 1.00 84.56 95 ASP A O 1
ATOM 733 N N . VAL A 1 96 ? 10.186 5.808 -13.394 1.00 86.38 96 VAL A N 1
ATOM 734 C CA . VAL A 1 96 ? 10.006 5.366 -11.999 1.00 86.38 96 VAL A CA 1
ATOM 735 C C . VAL A 1 96 ? 10.318 6.506 -11.036 1.00 86.38 96 VAL A C 1
ATOM 737 O O . VAL A 1 96 ? 9.557 6.750 -10.099 1.00 86.38 96 VAL A O 1
ATOM 740 N N . VAL A 1 97 ? 11.418 7.221 -11.272 1.00 87.44 97 VAL A N 1
ATOM 741 C CA . VAL A 1 97 ? 11.837 8.355 -10.444 1.00 87.44 97 VAL A CA 1
ATOM 742 C C . VAL A 1 97 ? 10.802 9.480 -10.491 1.00 87.44 97 VAL A C 1
ATOM 744 O O . VAL A 1 97 ? 10.429 9.997 -9.438 1.00 87.44 97 VAL A O 1
ATOM 747 N N . GLU A 1 98 ? 10.285 9.822 -11.670 1.00 86.94 98 GLU A N 1
ATOM 748 C CA . GLU A 1 98 ? 9.244 10.837 -11.847 1.00 86.94 98 GLU A CA 1
ATOM 749 C C . GLU A 1 98 ? 7.979 10.472 -11.063 1.00 86.94 98 GLU A C 1
ATOM 751 O O . GLU A 1 98 ? 7.520 11.262 -10.238 1.00 86.94 98 GLU A O 1
ATOM 756 N N . LYS A 1 99 ? 7.486 9.232 -11.199 1.00 85.62 99 LYS A N 1
ATOM 757 C CA . LYS A 1 99 ? 6.323 8.746 -10.435 1.00 85.62 99 LYS A CA 1
ATOM 758 C C . LYS A 1 99 ? 6.542 8.819 -8.924 1.00 85.62 99 LYS A C 1
ATOM 760 O O . LYS A 1 99 ? 5.628 9.193 -8.184 1.00 85.62 99 LYS A O 1
ATOM 765 N N . LEU A 1 100 ? 7.740 8.483 -8.441 1.00 88.00 100 LEU A N 1
ATOM 766 C CA . LEU A 1 100 ? 8.080 8.605 -7.021 1.00 88.00 100 LEU A CA 1
ATOM 767 C C . LEU A 1 100 ? 8.064 10.071 -6.567 1.00 88.00 100 LEU A C 1
ATOM 769 O O . LEU A 1 100 ? 7.453 10.377 -5.544 1.00 88.00 100 LEU A O 1
ATOM 773 N N . PHE A 1 101 ? 8.663 10.987 -7.330 1.00 88.44 101 PHE A N 1
ATOM 774 C CA . PHE A 1 101 ? 8.665 12.413 -6.994 1.00 88.44 101 PHE A CA 1
ATOM 775 C C . PHE A 1 101 ? 7.260 13.017 -6.980 1.00 88.44 101 PHE A C 1
ATOM 777 O O . PHE A 1 101 ? 6.912 13.689 -6.008 1.00 88.44 101 PHE A O 1
ATOM 784 N N . SER A 1 102 ? 6.431 12.735 -7.986 1.00 84.00 102 SER A N 1
ATOM 785 C CA . SER A 1 102 ? 5.039 13.199 -8.025 1.00 84.00 102 SER A CA 1
ATOM 786 C C . SER A 1 102 ? 4.246 12.701 -6.812 1.00 84.00 102 SER A C 1
ATOM 788 O O . SER A 1 102 ? 3.485 13.452 -6.206 1.00 84.00 102 SER A O 1
ATOM 790 N N . THR A 1 103 ? 4.482 11.457 -6.384 1.00 84.25 103 THR A N 1
ATOM 791 C CA . THR A 1 103 ? 3.860 10.889 -5.174 1.00 84.25 103 THR A CA 1
ATOM 792 C C . THR A 1 103 ? 4.264 11.636 -3.909 1.00 84.25 103 THR A C 1
ATOM 794 O O . THR A 1 103 ? 3.420 11.957 -3.074 1.00 84.25 103 THR A O 1
ATOM 797 N N . LEU A 1 104 ? 5.558 11.915 -3.752 1.00 86.62 104 LEU A N 1
ATOM 798 C CA . LEU A 1 104 ? 6.075 12.625 -2.583 1.00 86.62 104 LEU A CA 1
ATOM 799 C C . LEU A 1 104 ? 5.541 14.059 -2.519 1.00 86.62 104 LEU A C 1
ATOM 801 O O . LEU A 1 104 ? 5.192 14.527 -1.438 1.00 86.62 104 LEU A O 1
ATOM 805 N N . GLN A 1 105 ? 5.411 14.730 -3.665 1.00 84.75 105 GLN A N 1
ATOM 806 C CA . GLN A 1 105 ? 4.790 16.053 -3.749 1.00 84.75 105 GLN A CA 1
ATOM 807 C C . GLN A 1 105 ? 3.320 16.023 -3.316 1.00 84.75 105 GLN A C 1
ATOM 809 O O . GLN A 1 105 ? 2.887 16.915 -2.589 1.00 84.75 105 GLN A O 1
ATOM 814 N N . LEU A 1 106 ? 2.569 14.983 -3.694 1.00 82.44 106 LEU A N 1
ATOM 815 C CA . LEU A 1 106 ? 1.187 14.796 -3.240 1.00 82.44 106 LEU A CA 1
ATOM 816 C C . LEU A 1 106 ? 1.105 14.575 -1.728 1.00 82.44 106 LEU A C 1
ATOM 818 O O . LEU A 1 106 ? 0.268 15.191 -1.070 1.00 82.44 106 LEU A O 1
ATOM 822 N N . PHE A 1 107 ? 1.987 13.753 -1.155 1.00 84.69 107 PHE A N 1
ATOM 823 C CA . PHE A 1 107 ? 2.045 13.576 0.299 1.00 84.69 107 PHE A CA 1
ATOM 824 C C . PHE A 1 107 ? 2.389 14.880 1.022 1.00 84.69 107 PHE A C 1
ATOM 826 O O . PHE A 1 107 ? 1.723 15.236 1.994 1.00 84.69 107 PHE A O 1
ATOM 833 N N . GLN A 1 108 ? 3.356 15.640 0.507 1.00 84.50 108 GLN A N 1
ATOM 834 C CA . GLN A 1 108 ? 3.707 16.946 1.056 1.00 84.50 108 GLN A CA 1
ATOM 835 C C . GLN A 1 108 ? 2.527 17.930 0.983 1.00 84.50 108 GLN A C 1
ATOM 837 O O . GLN A 1 108 ? 2.251 18.627 1.959 1.00 84.50 108 GLN A O 1
ATOM 842 N N . ALA A 1 109 ? 1.802 17.970 -0.140 1.00 80.81 109 ALA A N 1
ATOM 843 C CA . ALA A 1 109 ? 0.611 18.804 -0.309 1.00 80.81 109 ALA A CA 1
ATOM 844 C C . ALA A 1 109 ? -0.539 18.390 0.626 1.00 80.81 109 ALA A C 1
ATOM 846 O O . ALA A 1 109 ? -1.279 19.247 1.105 1.00 80.81 109 ALA A O 1
ATOM 847 N N . ALA A 1 110 ? -0.649 17.097 0.938 1.00 78.06 110 ALA A N 1
ATOM 848 C CA . ALA A 1 110 ? -1.592 16.555 1.914 1.00 78.06 110 ALA A CA 1
ATOM 849 C C . ALA A 1 110 ? -1.167 16.791 3.381 1.00 78.06 110 ALA A C 1
ATOM 851 O O . ALA A 1 110 ? -1.860 16.352 4.297 1.00 78.06 110 ALA A O 1
ATOM 852 N N . GLY A 1 111 ? -0.039 17.469 3.632 1.00 81.94 111 GLY A N 1
ATOM 853 C CA . GLY A 1 111 ? 0.453 17.747 4.986 1.00 81.94 111 GLY A CA 1
ATOM 854 C C . GLY A 1 111 ? 1.055 16.530 5.692 1.00 81.94 111 GLY A C 1
ATOM 855 O O . GLY A 1 111 ? 1.178 16.527 6.916 1.00 81.94 111 GLY A O 1
ATOM 856 N N . VAL A 1 112 ? 1.428 15.497 4.936 1.00 77.94 112 VAL A N 1
ATOM 857 C CA . VAL A 1 112 ? 2.118 14.309 5.442 1.00 77.94 112 VAL A CA 1
ATOM 858 C C . VAL A 1 112 ? 3.610 14.644 5.522 1.00 77.94 112 VAL A C 1
ATOM 860 O O . VAL A 1 112 ? 4.261 14.812 4.491 1.00 77.94 112 VAL A O 1
ATOM 863 N N . THR A 1 113 ? 4.137 14.779 6.742 1.00 61.31 113 THR A N 1
ATOM 864 C CA . THR A 1 113 ? 5.544 15.132 7.029 1.00 61.31 113 THR A CA 1
ATOM 865 C C . THR A 1 113 ? 6.268 14.040 7.792 1.00 61.31 113 THR A C 1
ATOM 867 O O . THR A 1 113 ? 5.658 13.531 8.762 1.00 61.31 113 THR A O 1
#

Organism: NCBI:txid233186

Secondary structure (DSSP, 8-state):
-EEEEEEE-TTSS-EEEEEEESSSHHHHHHHHHHHHHHHT-SS-TTPPPSSPPEEEEEE-SS-EEEEEE---S--HHHHHHH-TTTTSSHHHHHHHHHHHHHHHHHHHHTT--

Radius of gyration: 15.87 Å; chains: 1; bounding box: 37×31×42 Å

Sequence (113 aa):
CRRMYVLDRADGEGTLVVKQTTDLGAEREAFVLREAMHAGRSDDAGVPPSFPLVFGAHTTPHWSACALQNYEAPTLTALLEEHPAVFDEVNPCFDVVEKLFSTLQLFQAAGVT

pLDDT: mean 85.84, std 11.11, range [47.88, 97.94]

Foldseek 3Di:
DKDKDWAQDPVRPGIKIKIKDQDCVQVVVLVLVVLLVVLPPDDDPPDDQLAWDWPDKDDDPGMIMTITDDPVDDDPVVCCVVCVCPCVPPPVVVVNVVSVVVSVVSSVSSVND